Protein AF-A0A9D4C5X1-F1 (afdb_monomer_lite)

Foldseek 3Di:
DVVVLQVLCVVQLRCCLLVAQADLVVLCVSQVVPPVSSVVSVVSNVVVVVVPDDDPDFHFQFNHQVNDDPNDTDDDPVCVVVVNTGPVQQADPVVRGGDDD

Organism: Dreissena polymorpha (NCBI:txid45954)

pLDDT: mean 79.65, std 10.23, range [46.81, 93.25]

Structure (mmCIF, N/CA/C/O backbone):
data_AF-A0A9D4C5X1-F1
#
_entry.id   AF-A0A9D4C5X1-F1
#
loop_
_atom_site.group_PDB
_atom_site.id
_atom_site.type_symbol
_atom_site.label_atom_id
_atom_site.label_alt_id
_atom_site.label_comp_id
_atom_s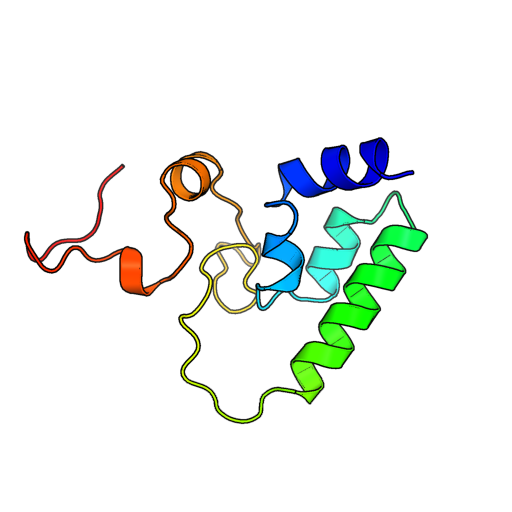ite.label_asym_id
_atom_site.label_entity_id
_atom_site.label_seq_id
_atom_site.pdbx_PDB_ins_code
_atom_site.Cartn_x
_atom_site.Cartn_y
_atom_site.Cartn_z
_atom_site.occupancy
_atom_site.B_iso_or_equiv
_atom_site.auth_seq_id
_atom_site.auth_comp_id
_atom_site.auth_asym_id
_atom_site.auth_atom_id
_atom_site.pdbx_PDB_model_num
ATOM 1 N N . MET A 1 1 ? -21.939 -4.648 7.155 1.00 46.81 1 MET A N 1
ATOM 2 C CA . MET A 1 1 ? -20.550 -4.262 7.496 1.00 46.81 1 MET A CA 1
ATOM 3 C C . MET A 1 1 ? -19.676 -4.016 6.268 1.00 46.81 1 MET A C 1
ATOM 5 O O . MET A 1 1 ? -18.877 -3.093 6.305 1.00 46.81 1 MET A O 1
ATOM 9 N N . GLU A 1 2 ? -19.869 -4.752 5.170 1.00 53.06 2 GLU A N 1
ATOM 10 C CA . GLU A 1 2 ? -19.049 -4.666 3.945 1.00 53.06 2 GLU A CA 1
ATOM 11 C C . GLU A 1 2 ? -18.978 -3.260 3.303 1.00 53.06 2 GLU A C 1
ATOM 13 O O . GLU A 1 2 ? -17.918 -2.807 2.883 1.00 53.06 2 GLU A O 1
ATOM 18 N N . ILE A 1 3 ? -20.083 -2.507 3.329 1.00 60.28 3 ILE A N 1
ATOM 19 C CA . ILE A 1 3 ? -20.202 -1.195 2.660 1.00 60.28 3 ILE A CA 1
ATOM 20 C C . ILE A 1 3 ? -19.394 -0.088 3.363 1.00 60.28 3 ILE A C 1
ATOM 22 O O . ILE A 1 3 ? -18.929 0.855 2.722 1.00 60.28 3 ILE A O 1
ATOM 26 N N . PHE A 1 4 ? -19.240 -0.172 4.687 1.00 61.72 4 PHE A N 1
ATOM 27 C CA . PHE A 1 4 ? -18.573 0.871 5.471 1.00 61.72 4 PHE A CA 1
ATOM 28 C C . PHE A 1 4 ? -17.050 0.783 5.330 1.00 61.72 4 PHE A C 1
ATOM 30 O O . PHE A 1 4 ? -16.389 1.774 5.030 1.00 61.72 4 PHE A O 1
ATOM 37 N N . TYR A 1 5 ? -16.529 -0.437 5.451 1.00 68.25 5 TYR A N 1
ATOM 38 C CA . TYR A 1 5 ? -15.117 -0.766 5.301 1.00 68.25 5 TYR A CA 1
ATOM 39 C C . TYR A 1 5 ? -14.575 -0.352 3.924 1.00 68.25 5 TYR A C 1
ATOM 41 O O . TYR A 1 5 ? -13.625 0.423 3.838 1.00 68.25 5 TYR A O 1
ATOM 49 N N . GLN A 1 6 ? -15.263 -0.741 2.845 1.00 71.12 6 GLN A N 1
ATOM 50 C CA . GLN A 1 6 ? -14.863 -0.386 1.478 1.00 71.12 6 GLN A CA 1
ATOM 51 C C . GLN A 1 6 ? -14.880 1.130 1.226 1.00 71.12 6 GLN A C 1
ATOM 53 O O . GLN A 1 6 ? -14.026 1.659 0.516 1.00 71.12 6 GLN A O 1
ATOM 58 N N . LYS A 1 7 ? -15.840 1.870 1.803 1.00 76.56 7 LYS A N 1
ATOM 59 C CA . LYS A 1 7 ? -15.912 3.332 1.629 1.00 76.56 7 LYS A CA 1
ATOM 60 C C . LYS A 1 7 ? -14.729 4.061 2.260 1.00 76.56 7 LYS A C 1
ATOM 62 O O . LYS A 1 7 ? -14.256 5.033 1.671 1.00 76.56 7 LYS A O 1
ATOM 67 N N . ILE A 1 8 ? -14.282 3.626 3.437 1.00 75.19 8 ILE A N 1
ATOM 68 C CA . ILE A 1 8 ? -13.130 4.227 4.119 1.00 75.19 8 ILE A CA 1
ATOM 69 C C . ILE A 1 8 ? -11.853 3.890 3.355 1.00 75.19 8 ILE A C 1
ATOM 71 O O . ILE A 1 8 ? -11.111 4.796 2.978 1.00 75.19 8 ILE A O 1
ATOM 75 N N . LEU A 1 9 ? -11.641 2.610 3.046 1.00 78.56 9 LEU A N 1
ATOM 76 C CA . LEU A 1 9 ? -10.394 2.158 2.435 1.00 78.56 9 LEU A CA 1
ATOM 77 C C . LEU A 1 9 ? -10.21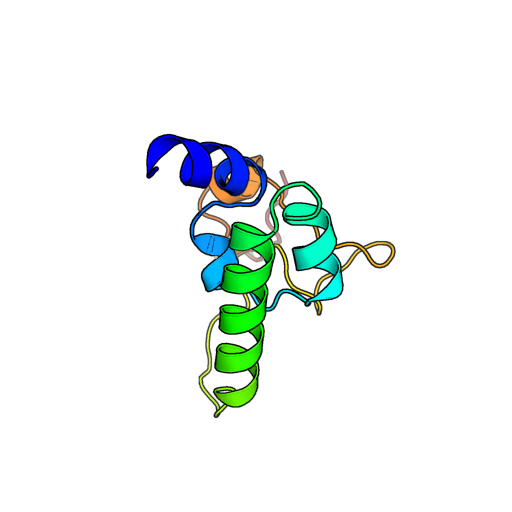9 2.624 0.996 1.00 78.56 9 LEU A C 1
ATOM 79 O O . LEU A 1 9 ? -9.089 2.871 0.588 1.00 78.56 9 LEU A O 1
ATOM 83 N N . LYS A 1 10 ? -11.299 2.855 0.239 1.00 81.00 10 LYS A N 1
ATOM 84 C CA . LYS A 1 10 ? -11.214 3.421 -1.120 1.00 81.00 10 LYS A CA 1
ATOM 85 C C . LYS A 1 10 ? -10.414 4.719 -1.203 1.00 81.00 10 LYS A C 1
ATOM 87 O O . LYS A 1 10 ? -9.778 4.962 -2.225 1.00 81.00 10 LYS A O 1
ATOM 92 N N . LYS A 1 11 ? -10.426 5.549 -0.155 1.00 78.06 11 LYS A N 1
ATOM 93 C CA . LYS A 1 11 ? -9.620 6.783 -0.106 1.00 78.06 11 LYS A CA 1
ATOM 94 C C . LYS A 1 11 ? -8.113 6.509 -0.056 1.00 78.06 11 LYS A C 1
ATOM 96 O O . LYS A 1 11 ? -7.332 7.386 -0.401 1.00 78.06 11 LYS A O 1
ATOM 101 N N . TYR A 1 12 ? -7.736 5.301 0.343 1.00 77.31 12 TYR A N 1
ATOM 102 C CA . TYR A 1 12 ? -6.373 4.872 0.627 1.00 77.31 12 TYR A CA 1
ATOM 103 C C . TYR A 1 12 ? -5.938 3.674 -0.232 1.00 77.31 12 TYR A C 1
ATOM 105 O O . TYR A 1 12 ? -4.943 3.033 0.082 1.00 77.31 12 TYR A O 1
ATOM 113 N N . GLY A 1 13 ? -6.656 3.361 -1.315 1.00 80.25 13 GLY A N 1
ATOM 114 C CA . GLY A 1 13 ? -6.295 2.267 -2.227 1.00 80.25 13 GLY A CA 1
ATOM 115 C C . GLY A 1 13 ? -6.983 0.926 -1.960 1.00 80.25 13 GLY A C 1
ATOM 116 O O . GLY A 1 13 ? -6.636 -0.064 -2.598 1.00 80.25 13 GLY A O 1
ATOM 117 N N . ASP A 1 14 ? -7.993 0.896 -1.089 1.00 84.94 14 ASP A N 1
ATOM 118 C CA . ASP A 1 14 ? -8.850 -0.265 -0.819 1.00 84.94 14 ASP A CA 1
ATOM 119 C C . ASP A 1 14 ? -8.044 -1.500 -0.375 1.00 84.94 14 ASP A C 1
ATOM 121 O O . ASP A 1 14 ? -7.325 -1.436 0.625 1.00 84.94 14 ASP A O 1
ATOM 125 N N . SER A 1 15 ? -8.104 -2.598 -1.133 1.00 83.44 15 SER A N 1
ATOM 126 C CA . SER A 1 15 ? -7.351 -3.821 -0.850 1.00 83.44 15 SER A CA 1
ATOM 127 C C . SER A 1 15 ? -5.833 -3.638 -0.933 1.00 83.44 15 SER A C 1
ATOM 129 O O . SER A 1 15 ? -5.099 -4.431 -0.353 1.00 83.44 15 SER A O 1
ATOM 131 N N . LEU A 1 16 ? -5.348 -2.590 -1.609 1.00 82.50 16 LEU A N 1
ATOM 132 C CA . LEU A 1 16 ? -3.916 -2.337 -1.768 1.00 82.50 16 LEU A CA 1
ATOM 133 C C . LEU A 1 16 ? -3.207 -2.109 -0.425 1.00 82.50 16 LEU A C 1
ATOM 135 O O . LEU A 1 16 ? -2.016 -2.392 -0.308 1.00 82.50 16 LEU A O 1
ATOM 139 N N . LEU A 1 17 ? -3.930 -1.643 0.599 1.00 82.50 17 LEU A N 1
ATOM 140 C CA . LEU A 1 17 ? -3.393 -1.502 1.956 1.00 82.50 17 LEU A CA 1
ATOM 141 C C . LEU A 1 17 ? -2.896 -2.830 2.546 1.00 82.50 17 LEU A C 1
ATOM 143 O O . LEU A 1 17 ? -2.038 -2.825 3.422 1.00 82.50 17 LEU A O 1
ATOM 147 N N . PHE A 1 18 ? -3.399 -3.953 2.030 1.00 81.44 18 PHE A N 1
ATOM 148 C CA . PHE A 1 18 ? -2.979 -5.302 2.403 1.00 81.44 18 PHE A CA 1
ATOM 149 C C . PHE A 1 18 ? -1.879 -5.854 1.493 1.00 81.44 18 PHE A C 1
ATOM 151 O O . PHE A 1 18 ? -1.514 -7.016 1.585 1.00 81.44 18 PHE A O 1
ATOM 158 N N . GLU A 1 19 ? -1.340 -5.053 0.586 1.00 81.62 19 GLU A N 1
ATOM 159 C CA . GLU A 1 19 ? -0.260 -5.472 -0.307 1.00 81.62 19 GLU A CA 1
ATOM 160 C C . GLU A 1 19 ? 0.986 -4.595 -0.117 1.00 81.62 19 GLU A C 1
ATOM 162 O O . GLU A 1 19 ? 2.106 -5.052 -0.344 1.00 81.62 19 GLU A O 1
ATOM 167 N N . CYS A 1 20 ? 0.810 -3.340 0.310 1.00 81.12 20 CYS A N 1
ATOM 168 C CA . CYS A 1 20 ? 1.888 -2.372 0.483 1.00 81.12 20 CYS A CA 1
ATOM 169 C C . CYS A 1 20 ? 2.692 -2.554 1.781 1.00 81.12 20 CYS A C 1
ATOM 171 O O . CYS A 1 20 ? 2.176 -3.002 2.802 1.00 81.12 20 CYS A O 1
ATOM 173 N N . ASN A 1 21 ? 3.946 -2.094 1.755 1.00 83.75 21 ASN A N 1
ATOM 174 C CA . ASN A 1 21 ? 4.830 -2.030 2.921 1.00 83.75 21 ASN A CA 1
ATOM 175 C C . ASN A 1 21 ? 4.515 -0.799 3.794 1.00 83.75 21 ASN A C 1
ATOM 177 O O . ASN A 1 21 ? 5.309 0.134 3.865 1.00 83.75 21 ASN A O 1
ATOM 181 N N . ILE A 1 22 ? 3.323 -0.728 4.381 1.00 81.56 22 ILE A N 1
ATOM 182 C CA . ILE A 1 22 ? 2.876 0.424 5.179 1.00 81.56 22 ILE A CA 1
ATOM 183 C C . ILE A 1 22 ? 3.378 0.344 6.629 1.00 81.56 22 ILE A C 1
ATOM 185 O O . ILE A 1 22 ? 3.525 -0.741 7.179 1.00 81.56 22 ILE A O 1
ATOM 189 N N . SER A 1 23 ? 3.644 1.487 7.274 1.00 79.38 23 SER A N 1
ATOM 190 C CA . SER A 1 23 ? 4.024 1.515 8.695 1.00 79.38 23 SER A CA 1
ATOM 191 C C . SER A 1 23 ? 2.809 1.612 9.622 1.00 79.38 23 SER A C 1
ATOM 193 O O . SER A 1 23 ? 1.806 2.250 9.291 1.00 79.38 23 SER A O 1
ATOM 195 N N . ASN A 1 24 ? 2.938 1.072 10.839 1.00 77.06 24 ASN A N 1
ATOM 196 C CA . ASN A 1 24 ? 1.894 1.157 11.870 1.00 77.06 24 ASN A CA 1
ATOM 197 C C . ASN A 1 24 ? 1.521 2.614 12.201 1.00 77.06 24 ASN A C 1
ATOM 199 O O . ASN A 1 24 ? 0.356 2.909 12.444 1.00 77.06 24 ASN A O 1
ATOM 203 N N . THR A 1 25 ? 2.470 3.555 12.133 1.00 76.38 25 THR A N 1
ATOM 204 C CA . THR A 1 25 ? 2.195 4.989 12.332 1.00 76.38 25 THR A CA 1
ATOM 205 C C . THR A 1 25 ? 1.181 5.524 11.321 1.00 76.38 25 THR A C 1
ATOM 207 O O . THR A 1 25 ? 0.236 6.206 11.702 1.00 76.38 25 THR A O 1
ATOM 210 N N . ILE A 1 26 ? 1.341 5.180 10.042 1.00 74.06 26 ILE A N 1
ATOM 211 C CA . ILE A 1 26 ? 0.446 5.634 8.970 1.00 74.06 26 ILE A CA 1
ATOM 212 C C . ILE A 1 26 ? -0.899 4.907 9.053 1.00 74.06 26 ILE A C 1
ATOM 214 O O . ILE A 1 26 ? -1.947 5.517 8.851 1.00 74.06 26 ILE A O 1
ATOM 218 N N . LEU A 1 27 ? -0.895 3.618 9.403 1.00 78.00 27 LEU A N 1
ATOM 219 C CA . LEU A 1 27 ? -2.127 2.861 9.637 1.00 78.00 27 LEU A CA 1
ATOM 220 C C . LEU A 1 27 ? -2.984 3.488 10.741 1.00 78.00 27 LEU A C 1
ATOM 222 O O . LEU A 1 27 ? -4.195 3.630 10.569 1.00 78.00 27 LEU A O 1
ATOM 226 N N . HIS A 1 28 ? -2.356 3.932 11.832 1.00 75.81 28 HIS A N 1
ATOM 227 C CA . HIS A 1 28 ? -3.048 4.656 12.892 1.00 75.81 28 HIS A CA 1
ATOM 228 C C . HIS A 1 28 ? -3.625 5.994 12.416 1.00 75.81 28 HIS A C 1
ATOM 230 O O . HIS A 1 28 ? -4.709 6.357 12.860 1.00 75.81 28 HIS A O 1
ATOM 236 N N . GLU A 1 29 ? -2.978 6.709 11.490 1.00 76.25 29 GLU A N 1
ATOM 237 C CA . GLU A 1 29 ? -3.563 7.921 10.894 1.00 76.25 29 GLU A CA 1
ATOM 238 C C . GLU A 1 29 ? -4.801 7.603 10.037 1.00 76.25 29 GLU A C 1
ATOM 240 O O . GLU A 1 29 ? -5.803 8.315 10.113 1.00 76.25 29 GLU A O 1
ATOM 245 N N . ILE A 1 30 ? -4.762 6.518 9.254 1.00 75.62 30 ILE A N 1
ATOM 246 C CA . ILE A 1 30 ? -5.869 6.081 8.382 1.00 75.62 30 ILE A CA 1
ATOM 247 C C . ILE A 1 30 ? -7.080 5.612 9.197 1.00 75.62 30 ILE A C 1
ATOM 249 O O . ILE A 1 30 ? -8.226 5.885 8.833 1.00 75.62 30 ILE A O 1
ATOM 253 N N . ALA A 1 31 ? -6.829 4.890 10.289 1.00 77.19 31 ALA A N 1
ATOM 254 C CA . ALA A 1 31 ? -7.852 4.233 11.092 1.00 77.19 31 ALA A CA 1
ATOM 255 C C . ALA A 1 31 ? -8.100 4.903 12.454 1.00 77.19 31 ALA A C 1
ATOM 257 O O . ALA A 1 31 ? -8.759 4.306 13.300 1.00 77.19 31 ALA A O 1
ATOM 258 N N . ASN A 1 32 ? -7.629 6.138 12.663 1.00 74.75 32 ASN A N 1
ATOM 259 C CA . ASN A 1 32 ? -7.740 6.865 13.938 1.00 74.75 32 ASN A CA 1
ATOM 260 C C . ASN A 1 32 ? -9.177 6.867 14.500 1.00 74.75 32 ASN A C 1
ATOM 262 O O . ASN A 1 32 ? -9.406 6.657 15.687 1.00 74.75 32 ASN A O 1
ATOM 266 N N . GLU A 1 33 ? -10.171 7.029 13.627 1.00 77.31 33 GLU A N 1
ATOM 267 C CA . GLU A 1 33 ? -11.585 7.081 14.017 1.00 77.31 33 GLU A CA 1
ATOM 268 C C . GLU A 1 33 ? -12.251 5.693 14.128 1.00 77.31 33 GLU A C 1
ATOM 270 O O . GLU A 1 33 ? -13.428 5.597 14.480 1.00 77.31 33 GLU A O 1
ATOM 275 N N . ASN A 1 34 ? -11.540 4.599 13.821 1.00 81.75 34 ASN A N 1
ATOM 276 C CA . ASN A 1 34 ? -12.082 3.241 13.832 1.00 81.75 34 ASN A CA 1
ATOM 277 C C . ASN A 1 34 ? -11.099 2.213 14.416 1.00 81.75 34 ASN A C 1
ATOM 279 O O . ASN A 1 34 ? -10.253 1.658 13.716 1.00 81.75 34 ASN A O 1
ATOM 283 N N . ILE A 1 35 ? -11.305 1.894 15.696 1.00 82.75 35 ILE A N 1
ATOM 284 C CA . ILE A 1 35 ? -10.476 0.957 16.469 1.00 82.75 35 ILE A CA 1
ATOM 285 C C . ILE A 1 35 ? -10.404 -0.424 15.805 1.00 82.75 35 ILE A C 1
ATOM 287 O O . ILE A 1 35 ? -9.315 -0.947 15.614 1.00 82.75 35 ILE A O 1
ATOM 291 N N . PHE A 1 36 ? -11.539 -0.983 15.367 1.00 83.25 36 PHE A N 1
ATOM 292 C CA . PHE A 1 36 ? -11.558 -2.297 14.713 1.00 83.25 36 PHE A CA 1
ATOM 293 C C . PHE A 1 36 ? -10.696 -2.321 13.446 1.00 83.25 36 PHE A C 1
ATOM 295 O O . PHE A 1 36 ? -9.942 -3.262 13.216 1.00 83.25 36 PHE A O 1
ATOM 302 N N . LEU A 1 37 ? -10.794 -1.279 12.618 1.00 80.75 37 LEU A N 1
ATOM 303 C CA . LEU A 1 37 ? -9.991 -1.175 11.408 1.00 80.75 37 LEU A CA 1
ATOM 304 C C . LEU A 1 37 ? -8.503 -1.015 11.736 1.00 80.75 37 LEU A C 1
ATOM 306 O O . LEU A 1 37 ? -7.671 -1.622 11.065 1.00 80.75 37 LEU A O 1
ATOM 310 N N . SER A 1 38 ? -8.183 -0.233 12.769 1.00 83.25 38 SER A N 1
ATOM 311 C CA . SER A 1 38 ? -6.814 -0.083 13.255 1.00 83.25 38 SER A CA 1
ATOM 312 C C . SER A 1 38 ? -6.243 -1.433 13.688 1.00 83.25 38 SER A C 1
ATOM 314 O O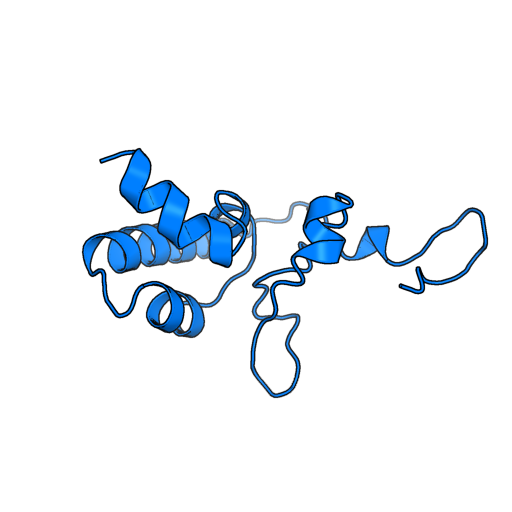 . SER A 1 38 ? -5.142 -1.774 13.274 1.00 83.25 38 SER A O 1
ATOM 316 N N . ASP A 1 39 ? -6.999 -2.224 14.451 1.00 85.69 39 ASP A N 1
ATOM 317 C CA . ASP A 1 39 ? -6.557 -3.535 14.937 1.00 85.69 39 ASP A CA 1
ATOM 318 C C . ASP A 1 39 ? -6.313 -4.519 13.785 1.00 85.69 39 ASP A C 1
ATOM 320 O O . ASP A 1 39 ? -5.294 -5.209 13.757 1.00 85.69 39 ASP A O 1
ATOM 324 N N . VAL A 1 40 ? -7.219 -4.557 12.800 1.00 86.25 40 VAL A N 1
ATOM 325 C CA . VAL A 1 40 ? -7.081 -5.421 11.614 1.00 86.25 40 VAL A CA 1
ATOM 326 C C . VAL A 1 40 ? -5.840 -5.052 10.801 1.00 86.25 40 VAL A C 1
ATOM 328 O O . VAL A 1 40 ? -5.089 -5.936 10.388 1.00 86.25 40 VAL A O 1
ATOM 331 N N . LEU A 1 41 ? -5.620 -3.758 10.562 1.00 82.12 41 LEU A N 1
ATOM 332 C CA . LEU A 1 41 ? -4.484 -3.283 9.774 1.00 82.12 41 LEU A CA 1
ATOM 333 C C . LEU A 1 41 ? -3.152 -3.501 10.504 1.00 82.12 41 LEU A C 1
ATOM 335 O O . LEU A 1 41 ? -2.191 -3.948 9.878 1.00 82.12 41 LEU A O 1
ATOM 339 N N . SER A 1 42 ? -3.101 -3.246 11.813 1.00 84.00 42 SER A N 1
ATOM 340 C CA . SER A 1 42 ? -1.913 -3.515 12.631 1.00 84.00 42 SER A CA 1
ATOM 341 C C . SER A 1 42 ? -1.570 -5.004 12.644 1.00 84.00 42 SER A C 1
ATOM 343 O O . SER A 1 42 ? -0.428 -5.369 12.381 1.00 84.00 42 SER A O 1
ATOM 345 N N . ALA A 1 43 ? -2.562 -5.878 12.849 1.00 86.06 43 ALA A N 1
ATOM 346 C CA . ALA A 1 43 ? -2.345 -7.323 12.819 1.00 86.06 43 ALA A CA 1
ATOM 347 C C . ALA A 1 43 ? -1.824 -7.805 11.455 1.00 86.06 43 ALA A C 1
ATOM 349 O O . ALA A 1 43 ? -0.933 -8.652 11.394 1.00 86.06 43 ALA A O 1
ATOM 350 N N . TRP A 1 44 ? -2.350 -7.258 10.354 1.00 84.25 44 TRP A N 1
ATOM 351 C CA . TRP A 1 44 ? -1.845 -7.553 9.013 1.00 84.25 44 TRP A CA 1
ATOM 352 C C . TRP A 1 44 ? -0.379 -7.131 8.844 1.00 84.25 44 TRP A C 1
ATOM 354 O O . TRP A 1 44 ? 0.451 -7.940 8.422 1.00 84.25 44 TRP A O 1
ATOM 364 N N . SER A 1 45 ? -0.061 -5.885 9.204 1.00 80.75 45 SER A N 1
ATOM 365 C CA . SER A 1 45 ? 1.293 -5.323 9.142 1.00 80.75 45 SER A CA 1
ATOM 366 C C . SER A 1 45 ? 2.293 -6.200 9.899 1.00 80.75 45 SER A C 1
ATOM 368 O O . SER A 1 45 ? 3.281 -6.658 9.322 1.00 80.75 45 SER A O 1
ATOM 370 N N . ASP A 1 46 ? 1.973 -6.558 11.144 1.00 83.12 46 ASP A N 1
ATOM 371 C CA . ASP A 1 46 ? 2.828 -7.392 11.986 1.00 83.12 46 ASP A CA 1
ATOM 372 C C . ASP A 1 46 ? 3.049 -8.789 11.379 1.00 83.12 46 ASP A C 1
ATOM 374 O O . ASP A 1 46 ? 4.174 -9.295 11.358 1.00 83.12 46 ASP A O 1
ATOM 378 N N . VAL A 1 47 ? 2.004 -9.425 10.836 1.00 82.44 47 VAL A N 1
ATOM 379 C CA . VAL A 1 47 ? 2.128 -10.730 10.163 1.00 82.44 47 VAL A CA 1
ATOM 380 C C . VAL A 1 47 ? 3.021 -10.623 8.928 1.00 82.44 47 VAL A C 1
ATOM 382 O O . VAL A 1 47 ? 3.904 -11.458 8.740 1.00 82.44 47 VAL A O 1
ATOM 385 N N . THR A 1 48 ? 2.831 -9.601 8.092 1.00 75.94 48 THR A N 1
ATOM 386 C CA . THR A 1 48 ? 3.608 -9.448 6.852 1.00 75.94 48 THR A CA 1
ATOM 387 C C . THR A 1 48 ? 5.073 -9.106 7.082 1.00 75.94 48 THR A C 1
ATOM 389 O O . THR A 1 48 ? 5.919 -9.676 6.395 1.00 75.94 48 THR A O 1
ATOM 392 N N . HIS A 1 49 ? 5.397 -8.279 8.080 1.00 70.88 49 HIS A N 1
ATOM 393 C CA . HIS A 1 49 ? 6.788 -7.992 8.437 1.00 70.88 49 HIS A CA 1
ATOM 394 C C . HIS A 1 49 ? 7.552 -9.238 8.884 1.00 70.88 49 HIS A C 1
ATOM 396 O O . HIS A 1 49 ? 8.713 -9.426 8.526 1.00 70.88 49 HIS A O 1
ATOM 402 N N . ASN A 1 50 ? 6.888 -10.139 9.608 1.00 65.75 50 ASN A N 1
ATOM 403 C CA . ASN A 1 50 ? 7.487 -11.402 10.037 1.00 65.75 50 ASN A CA 1
ATOM 404 C C . ASN A 1 50 ? 7.624 -12.431 8.896 1.00 65.75 50 ASN A C 1
ATOM 406 O O . ASN A 1 50 ? 8.343 -13.419 9.040 1.00 65.75 50 ASN A O 1
ATOM 410 N N . LEU A 1 51 ? 6.951 -12.206 7.762 1.00 66.62 51 LEU A N 1
ATOM 411 C CA . LEU A 1 51 ? 6.966 -13.061 6.572 1.00 66.62 51 LEU A CA 1
ATOM 412 C C . LEU A 1 51 ? 7.927 -12.566 5.479 1.00 66.62 51 LEU A C 1
ATOM 414 O O . LEU A 1 51 ? 7.907 -13.123 4.379 1.00 66.62 51 LEU A O 1
ATOM 418 N N . GLU A 1 52 ? 8.769 -11.557 5.744 1.00 59.78 52 GLU A N 1
ATOM 419 C CA . GLU A 1 52 ? 9.796 -11.044 4.819 1.00 59.78 52 GLU A CA 1
ATOM 420 C C . GLU A 1 52 ? 10.941 -12.058 4.585 1.00 59.78 52 GLU A C 1
ATOM 422 O O . GLU A 1 52 ? 12.127 -11.795 4.761 1.00 59.78 52 GLU A O 1
ATOM 427 N N . THR A 1 53 ? 10.596 -13.259 4.128 1.00 50.06 53 THR A N 1
ATOM 428 C CA . THR A 1 53 ? 11.506 -14.200 3.491 1.00 50.06 53 THR A CA 1
ATOM 429 C C . THR A 1 53 ? 11.464 -13.965 1.982 1.00 50.06 53 THR A C 1
ATOM 431 O O . THR A 1 53 ? 10.550 -14.407 1.287 1.00 50.06 53 THR A O 1
ATOM 434 N N . GLN A 1 54 ? 12.455 -13.217 1.492 1.00 51.44 54 GLN A N 1
ATOM 435 C CA . GLN A 1 54 ? 13.045 -13.298 0.147 1.00 51.44 54 GLN A CA 1
ATOM 436 C C . GLN A 1 54 ? 12.118 -13.724 -1.005 1.00 51.44 54 GLN A C 1
ATOM 438 O O . GLN A 1 54 ? 12.327 -14.760 -1.636 1.00 51.44 54 GLN A O 1
ATOM 443 N N . THR A 1 55 ? 11.142 -12.900 -1.374 1.00 49.25 55 THR A N 1
ATOM 444 C CA . THR A 1 55 ? 10.606 -12.991 -2.736 1.00 49.25 55 THR A CA 1
ATOM 445 C C . THR A 1 55 ? 10.710 -11.643 -3.412 1.00 49.25 55 THR A C 1
ATOM 447 O O . THR A 1 55 ? 10.375 -10.618 -2.831 1.00 49.25 55 THR A O 1
ATOM 450 N N . SER A 1 56 ? 11.212 -11.682 -4.644 1.00 54.25 56 SER A N 1
ATOM 451 C CA . SER A 1 56 ? 11.346 -10.622 -5.644 1.00 54.25 56 SER A CA 1
ATOM 452 C C . SER A 1 56 ? 9.994 -10.003 -6.026 1.00 54.25 56 SER A C 1
ATOM 454 O O . SER A 1 56 ? 9.603 -9.957 -7.193 1.00 54.25 56 SER A O 1
ATOM 456 N N . ARG A 1 57 ? 9.223 -9.574 -5.028 1.00 63.41 57 ARG A N 1
ATOM 457 C CA . ARG A 1 57 ? 7.924 -8.950 -5.213 1.00 63.41 57 ARG A CA 1
ATOM 458 C C . ARG A 1 57 ? 8.178 -7.524 -5.652 1.00 63.41 57 ARG A C 1
ATOM 460 O O . ARG A 1 57 ? 8.906 -6.779 -5.004 1.00 63.41 57 ARG A O 1
ATOM 467 N N . LYS A 1 58 ? 7.593 -7.177 -6.793 1.00 79.12 58 LYS A N 1
ATOM 468 C CA . LYS A 1 58 ? 7.551 -5.813 -7.304 1.00 79.12 58 LYS A CA 1
ATOM 469 C C . LYS A 1 58 ? 7.183 -4.863 -6.164 1.00 79.12 58 LYS A C 1
ATOM 471 O O . LYS A 1 58 ? 6.167 -5.067 -5.501 1.00 79.12 58 LYS A O 1
ATOM 476 N N . THR A 1 59 ? 8.010 -3.851 -5.932 1.00 86.06 59 THR A N 1
ATOM 477 C CA . THR A 1 59 ? 7.788 -2.891 -4.851 1.00 86.06 59 THR A CA 1
ATOM 478 C C . THR A 1 59 ? 6.553 -2.067 -5.161 1.00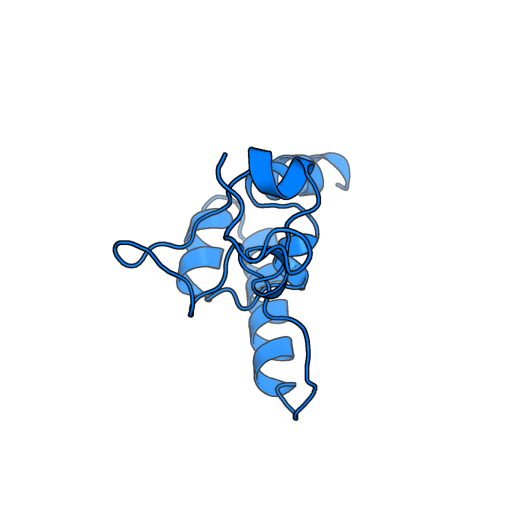 86.06 59 THR A C 1
ATOM 480 O O . THR A 1 59 ? 6.525 -1.357 -6.168 1.00 86.06 59 THR A O 1
ATOM 483 N N . ILE A 1 60 ? 5.531 -2.159 -4.312 1.00 88.25 60 ILE A N 1
ATOM 484 C CA . ILE A 1 60 ? 4.354 -1.297 -4.418 1.00 88.25 60 ILE A CA 1
ATOM 485 C C . ILE A 1 60 ? 4.761 0.133 -4.083 1.00 88.25 60 ILE A C 1
ATOM 487 O O . ILE A 1 60 ? 5.460 0.378 -3.101 1.00 88.25 60 ILE A O 1
ATOM 491 N N . LEU A 1 61 ? 4.334 1.063 -4.930 1.00 88.88 61 LEU A N 1
ATOM 492 C CA . LEU A 1 61 ? 4.670 2.479 -4.846 1.00 88.88 61 LEU A CA 1
ATOM 493 C C . LEU A 1 61 ? 3.879 3.191 -3.743 1.00 88.88 61 LEU A C 1
ATOM 495 O O . LEU A 1 61 ? 4.390 4.075 -3.062 1.00 88.88 61 LEU A O 1
ATOM 499 N N . TRP A 1 62 ? 2.616 2.808 -3.586 1.00 89.06 62 TRP A N 1
ATOM 500 C CA . TRP A 1 62 ? 1.660 3.503 -2.734 1.00 89.06 62 TRP A CA 1
ATOM 501 C C . TRP A 1 62 ? 1.714 3.023 -1.294 1.00 89.06 62 TRP A C 1
ATOM 503 O O . TRP A 1 62 ? 1.929 1.837 -1.051 1.00 89.06 62 TRP A O 1
ATOM 513 N N . ASN A 1 63 ? 1.460 3.938 -0.351 1.00 85.88 63 ASN A N 1
ATOM 514 C CA . ASN A 1 63 ? 1.393 3.626 1.081 1.00 85.88 63 ASN A CA 1
ATOM 515 C C . ASN A 1 63 ? 2.618 2.841 1.589 1.00 85.88 63 ASN A C 1
ATOM 517 O O . ASN A 1 63 ? 2.508 2.019 2.489 1.00 85.88 63 ASN A O 1
ATOM 521 N N . ASN A 1 64 ? 3.787 3.067 0.990 1.00 86.25 64 ASN A N 1
ATOM 522 C CA . ASN A 1 64 ? 5.005 2.331 1.289 1.00 86.25 64 ASN A CA 1
ATOM 523 C C . ASN A 1 64 ? 5.917 3.170 2.191 1.00 86.25 64 ASN A C 1
ATOM 525 O O . ASN A 1 64 ? 6.338 4.256 1.805 1.00 86.25 64 ASN A O 1
ATOM 529 N N . LYS A 1 65 ? 6.243 2.664 3.379 1.00 84.88 65 LYS A N 1
ATOM 530 C CA . LYS A 1 65 ? 7.066 3.337 4.390 1.00 84.88 65 LYS A CA 1
ATOM 531 C C . LYS A 1 65 ? 8.478 3.679 3.902 1.00 84.88 65 LYS A C 1
ATOM 533 O O . LYS A 1 65 ? 9.071 4.620 4.419 1.00 84.88 65 LYS A O 1
ATOM 538 N N . ASP A 1 66 ? 8.985 2.959 2.901 1.00 85.25 66 ASP A N 1
ATOM 539 C CA . ASP A 1 66 ? 10.296 3.208 2.294 1.00 85.25 66 ASP A CA 1
ATOM 540 C C . ASP A 1 66 ? 10.220 4.231 1.145 1.00 85.25 66 ASP A C 1
ATOM 542 O O . ASP A 1 66 ? 11.244 4.739 0.690 1.00 85.25 66 ASP A O 1
ATOM 546 N N . ILE A 1 67 ? 9.010 4.561 0.674 1.00 86.31 67 ILE A N 1
ATOM 547 C CA . ILE A 1 67 ? 8.754 5.529 -0.398 1.00 86.31 67 ILE A CA 1
ATOM 548 C C . ILE A 1 67 ? 7.918 6.674 0.171 1.00 86.31 67 ILE A C 1
ATOM 550 O O . ILE A 1 67 ? 6.687 6.702 0.097 1.00 86.31 67 ILE A O 1
ATOM 554 N N . THR A 1 68 ? 8.616 7.645 0.752 1.00 85.25 68 THR A N 1
ATOM 555 C CA . THR A 1 68 ? 8.002 8.817 1.378 1.00 85.25 68 THR A CA 1
ATOM 556 C C . THR A 1 68 ? 8.511 10.114 0.762 1.00 85.25 68 THR A C 1
ATOM 558 O O . THR A 1 68 ? 9.601 10.190 0.200 1.00 85.25 68 THR A O 1
ATOM 561 N N . SER A 1 69 ? 7.703 11.161 0.877 1.00 80.38 69 SER A N 1
ATOM 562 C CA . SER A 1 69 ? 8.103 12.544 0.611 1.00 80.38 69 SER A CA 1
ATOM 563 C C . SER A 1 69 ? 7.689 13.390 1.810 1.00 80.38 69 SER A C 1
ATOM 565 O O . SER A 1 69 ? 6.571 13.275 2.315 1.00 80.38 69 SER A O 1
ATOM 567 N N . ASN A 1 70 ? 8.621 14.180 2.344 1.00 81.56 70 ASN A N 1
ATOM 568 C CA . ASN A 1 70 ? 8.441 14.909 3.605 1.00 81.56 70 ASN A CA 1
ATOM 569 C C . ASN A 1 70 ? 7.948 14.011 4.764 1.00 81.56 70 ASN A C 1
ATOM 571 O O . ASN A 1 70 ? 7.064 14.407 5.524 1.00 81.56 70 ASN A O 1
ATOM 575 N N . ASN A 1 71 ? 8.497 12.793 4.879 1.00 74.81 71 ASN A N 1
ATOM 576 C CA . ASN A 1 71 ? 8.150 11.782 5.892 1.00 74.81 71 ASN A CA 1
ATOM 577 C C . ASN A 1 71 ? 6.680 11.323 5.891 1.00 74.81 71 ASN A C 1
ATOM 579 O O . ASN A 1 71 ? 6.207 10.771 6.881 1.00 74.81 71 ASN A O 1
ATOM 583 N N . LYS A 1 72 ? 5.951 11.532 4.790 1.00 76.31 72 LYS A N 1
ATOM 584 C CA . LYS A 1 72 ? 4.591 11.017 4.602 1.00 76.31 72 LYS A CA 1
ATOM 585 C C . LYS A 1 72 ? 4.547 10.057 3.426 1.00 76.31 72 LYS A C 1
ATOM 587 O O . LYS A 1 72 ? 5.287 10.221 2.455 1.00 76.31 72 LYS A O 1
ATOM 592 N N . THR A 1 73 ? 3.677 9.059 3.504 1.00 81.06 73 THR A N 1
ATOM 593 C CA . THR A 1 73 ? 3.324 8.239 2.342 1.00 81.06 73 THR A CA 1
ATOM 594 C C . THR A 1 73 ? 2.257 8.916 1.505 1.00 81.06 73 THR A C 1
ATOM 596 O O . THR A 1 73 ? 1.470 9.719 2.006 1.00 81.06 73 THR A O 1
ATOM 599 N N . PHE A 1 74 ? 2.194 8.537 0.232 1.00 79.00 74 PHE A N 1
ATOM 600 C CA . PHE A 1 74 ? 1.224 9.079 -0.707 1.00 79.00 74 PHE A CA 1
ATOM 601 C C . PHE A 1 74 ? 0.439 7.967 -1.388 1.00 79.00 74 PHE A C 1
ATOM 603 O O . PHE A 1 74 ? 0.958 6.886 -1.682 1.00 79.00 74 PHE A O 1
ATOM 610 N N . PHE A 1 75 ? -0.817 8.285 -1.681 1.00 85.00 75 PHE A N 1
ATOM 611 C CA . PHE A 1 75 ? -1.674 7.518 -2.565 1.00 85.00 75 PHE A CA 1
ATOM 612 C C . PHE A 1 75 ? -2.124 8.436 -3.703 1.00 85.00 75 PHE A C 1
ATOM 614 O O . PHE A 1 75 ? -3.011 9.275 -3.533 1.00 85.00 75 PHE A O 1
ATOM 621 N N . TYR A 1 76 ? -1.483 8.305 -4.866 1.00 85.75 76 TYR A N 1
ATOM 622 C CA . TYR A 1 76 ? -1.864 9.059 -6.058 1.00 85.75 76 TYR A CA 1
ATOM 623 C C . TYR A 1 76 ? -2.970 8.310 -6.794 1.00 85.75 76 TYR A C 1
ATOM 625 O O . TYR A 1 76 ? -2.722 7.416 -7.607 1.00 85.75 76 TYR A O 1
ATOM 633 N N . LYS A 1 77 ? -4.211 8.690 -6.489 1.00 85.38 77 LYS A N 1
ATOM 634 C CA . LYS A 1 77 ? -5.414 8.053 -7.027 1.00 85.38 77 LYS A CA 1
ATOM 635 C C . LYS A 1 77 ? -5.409 7.976 -8.560 1.00 85.38 77 LYS A C 1
ATOM 637 O O . LYS A 1 77 ? -5.677 6.908 -9.098 1.00 85.38 77 LYS A O 1
ATOM 642 N N . ASP A 1 78 ? -5.035 9.054 -9.246 1.00 87.50 78 ASP A N 1
ATOM 643 C CA . ASP A 1 78 ? -5.046 9.114 -10.716 1.00 87.50 78 ASP A CA 1
ATOM 644 C C . ASP A 1 78 ? -4.103 8.083 -11.355 1.00 87.50 78 ASP A C 1
ATOM 646 O O . ASP A 1 78 ? -4.410 7.496 -12.392 1.00 87.50 78 ASP A O 1
ATOM 650 N N . TRP A 1 79 ? -2.952 7.826 -10.728 1.00 88.06 79 TRP A N 1
ATOM 651 C CA . TRP A 1 79 ? -1.996 6.826 -11.205 1.00 88.06 79 TRP A CA 1
ATOM 652 C C . TRP A 1 79 ? -2.487 5.412 -10.894 1.00 88.06 79 TRP A C 1
ATOM 654 O O . TRP A 1 79 ? -2.385 4.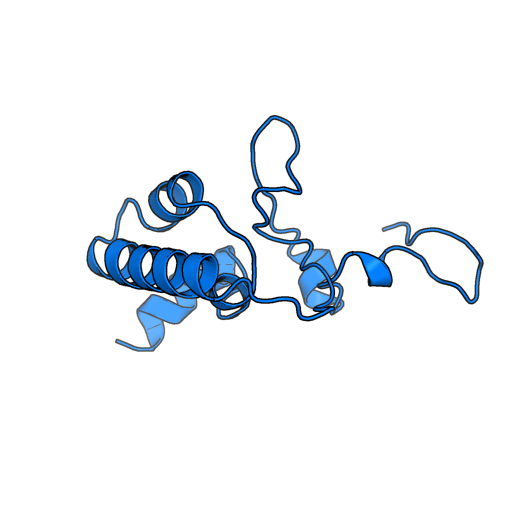515 -11.734 1.00 88.06 79 TRP A O 1
ATOM 664 N N . PHE A 1 80 ? -3.084 5.220 -9.716 1.00 88.06 80 PHE A N 1
ATOM 665 C CA . PHE A 1 80 ? -3.696 3.952 -9.339 1.00 88.06 80 PHE A CA 1
ATOM 666 C C . PHE A 1 80 ? -4.846 3.559 -10.282 1.00 88.06 80 PHE A C 1
ATOM 668 O O . PHE A 1 80 ? -4.913 2.410 -10.718 1.00 88.06 80 PHE A O 1
ATOM 675 N N . GLU A 1 81 ? -5.704 4.509 -10.666 1.00 88.50 81 GLU A N 1
ATOM 676 C CA . GLU A 1 81 ? -6.784 4.297 -11.644 1.00 88.50 81 GLU A CA 1
ATOM 677 C C . GLU A 1 81 ? -6.247 3.951 -13.044 1.00 88.50 81 GLU A C 1
ATOM 679 O O . GLU A 1 81 ? -6.891 3.218 -13.794 1.00 88.50 81 GLU A O 1
ATOM 684 N N . ARG A 1 82 ? -5.020 4.375 -13.369 1.00 89.25 82 ARG A N 1
ATOM 685 C CA . ARG A 1 82 ? -4.277 3.967 -14.577 1.00 89.25 82 ARG A CA 1
ATOM 686 C C . ARG A 1 82 ? -3.521 2.642 -14.418 1.00 89.25 82 ARG A C 1
ATOM 688 O O . ARG A 1 82 ? -2.724 2.286 -15.281 1.00 89.25 82 ARG A O 1
ATOM 695 N N . SER A 1 83 ? -3.779 1.887 -13.349 1.00 88.69 83 SER A N 1
ATOM 696 C CA . SER A 1 83 ? -3.130 0.601 -13.040 1.00 88.69 83 SER A CA 1
ATOM 697 C C . SER A 1 83 ? -1.612 0.678 -12.813 1.00 88.69 83 SER A C 1
ATOM 699 O O . SER A 1 83 ? -0.908 -0.328 -12.944 1.00 88.69 83 SER A O 1
ATOM 701 N N . ILE A 1 84 ? -1.108 1.850 -12.419 1.00 90.31 84 ILE A N 1
ATOM 702 C CA . ILE A 1 84 ? 0.274 2.038 -11.971 1.00 90.31 84 ILE A CA 1
ATOM 703 C C . ILE A 1 84 ? 0.292 1.784 -10.467 1.00 90.31 84 ILE A C 1
ATOM 705 O O . ILE A 1 84 ? -0.314 2.519 -9.687 1.00 90.31 84 ILE A O 1
ATOM 709 N N . LYS A 1 85 ? 0.932 0.692 -10.061 1.00 90.25 85 LYS A N 1
ATOM 710 C CA . LYS A 1 85 ? 0.975 0.209 -8.674 1.00 90.25 85 LYS A CA 1
ATOM 711 C C . LYS A 1 85 ? 2.393 -0.034 -8.179 1.00 90.25 85 LYS A C 1
ATOM 713 O O . LYS A 1 85 ? 2.628 0.062 -6.979 1.00 90.25 85 LYS A O 1
ATOM 718 N N . TYR A 1 86 ? 3.316 -0.344 -9.081 1.00 90.44 86 TYR A N 1
ATOM 719 C CA . TYR A 1 86 ? 4.661 -0.793 -8.756 1.00 90.44 86 TYR A CA 1
ATOM 720 C C . TYR A 1 86 ? 5.725 0.180 -9.266 1.00 90.44 86 TYR A C 1
ATOM 722 O O . TYR A 1 86 ? 5.535 0.851 -10.279 1.00 90.44 86 TYR A O 1
ATOM 730 N N . VAL A 1 87 ? 6.868 0.221 -8.581 1.00 88.88 87 VAL A N 1
ATOM 731 C CA . VAL A 1 87 ? 8.007 1.085 -8.938 1.00 88.88 87 VAL A CA 1
ATOM 732 C C . VAL A 1 87 ? 8.534 0.790 -10.349 1.00 88.88 87 VAL A C 1
ATOM 734 O O . VAL A 1 87 ? 8.871 1.717 -11.080 1.00 88.88 87 VAL A O 1
ATOM 737 N N . ASP A 1 88 ? 8.560 -0.479 -10.769 1.00 89.44 88 ASP A N 1
ATOM 738 C CA . ASP A 1 88 ? 9.042 -0.883 -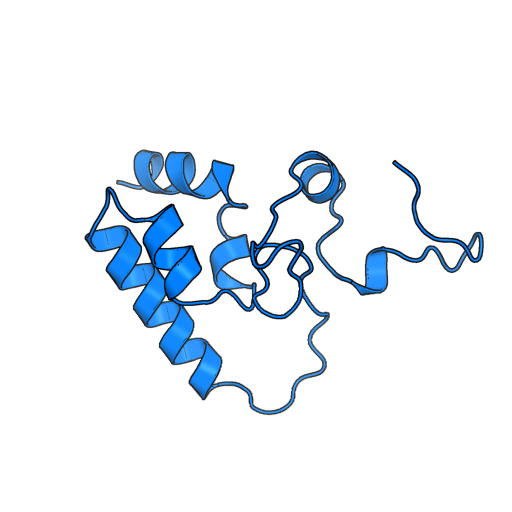12.100 1.00 89.44 88 ASP A CA 1
ATOM 739 C C . ASP A 1 88 ? 8.171 -0.349 -13.248 1.00 89.44 88 ASP A C 1
ATOM 741 O O . ASP A 1 88 ? 8.638 -0.247 -14.378 1.00 89.44 88 ASP A O 1
ATOM 745 N N . GLN A 1 89 ? 6.924 0.034 -12.967 1.00 90.75 89 GLN A N 1
ATOM 746 C CA . GLN A 1 89 ? 6.012 0.603 -13.957 1.00 90.75 89 GLN A CA 1
ATOM 747 C C . GLN A 1 89 ? 6.248 2.094 -14.210 1.00 90.75 89 GLN A C 1
ATOM 749 O O . GLN A 1 89 ? 5.651 2.636 -15.133 1.00 90.75 89 GLN A O 1
ATOM 754 N N . LEU A 1 90 ? 7.085 2.770 -13.417 1.00 90.00 90 LEU A N 1
ATOM 755 C CA . LEU A 1 90 ? 7.355 4.200 -13.599 1.00 90.00 90 LEU A CA 1
ATOM 756 C C . LEU A 1 90 ? 8.206 4.502 -14.829 1.00 90.00 90 LEU A C 1
ATOM 758 O O . LEU A 1 90 ? 8.176 5.624 -15.331 1.00 90.00 90 LEU A O 1
ATOM 762 N N . TYR A 1 91 ? 8.954 3.511 -15.308 1.00 90.44 91 TYR A N 1
ATOM 763 C CA . TYR A 1 91 ? 9.830 3.635 -16.460 1.00 90.44 91 TYR A CA 1
ATOM 764 C C . TYR A 1 91 ? 9.263 2.855 -17.645 1.00 90.44 91 TYR A C 1
ATOM 766 O O . TYR A 1 91 ? 9.048 1.644 -17.567 1.00 90.44 91 TYR A O 1
ATOM 774 N N . ASP A 1 92 ? 9.044 3.536 -18.767 1.00 88.69 92 ASP A N 1
ATOM 775 C CA . ASP A 1 92 ? 8.603 2.899 -19.999 1.00 88.69 92 ASP A CA 1
ATOM 776 C C . ASP A 1 92 ? 9.811 2.552 -20.875 1.00 88.69 92 ASP A C 1
ATOM 778 O O . ASP A 1 92 ? 10.382 3.382 -21.586 1.00 88.69 92 ASP A O 1
ATOM 782 N N . TYR A 1 93 ? 10.169 1.268 -20.867 1.00 89.00 93 TYR A N 1
ATOM 783 C CA . TYR A 1 93 ? 11.275 0.723 -21.656 1.00 89.00 93 TYR A CA 1
ATOM 784 C C . TYR A 1 93 ? 11.121 0.905 -23.173 1.00 89.00 93 TYR A C 1
ATOM 786 O O . TYR A 1 93 ? 12.119 0.831 -23.891 1.00 89.00 93 TYR A O 1
ATOM 794 N N . ARG A 1 94 ? 9.903 1.137 -23.683 1.00 89.62 94 ARG A N 1
ATOM 795 C CA . ARG A 1 94 ? 9.652 1.322 -25.123 1.00 89.62 94 ARG A CA 1
ATOM 796 C C . ARG A 1 94 ? 10.128 2.689 -25.595 1.00 89.62 94 ARG A C 1
ATOM 798 O O . ARG A 1 94 ? 10.697 2.790 -26.677 1.00 89.62 94 ARG A O 1
ATOM 805 N N . ILE A 1 95 ? 9.908 3.716 -24.775 1.00 92.38 95 ILE A N 1
ATOM 806 C CA . ILE A 1 95 ? 10.334 5.097 -25.052 1.00 92.38 95 ILE A CA 1
ATOM 807 C C . ILE A 1 95 ? 11.644 5.462 -24.342 1.00 92.38 95 ILE A C 1
ATOM 809 O O . ILE A 1 95 ? 12.225 6.499 -24.641 1.00 92.38 95 ILE A O 1
ATOM 813 N N . LYS A 1 96 ? 12.137 4.577 -23.464 1.00 91.31 96 LYS A N 1
ATOM 814 C CA . LYS A 1 96 ? 13.337 4.758 -22.637 1.00 91.31 96 LYS A CA 1
ATOM 815 C C . LYS A 1 96 ? 13.261 5.992 -21.735 1.00 91.31 96 LYS A C 1
ATOM 817 O O . LYS A 1 96 ? 14.281 6.637 -21.491 1.00 91.31 96 LYS A O 1
ATOM 822 N N . ASP A 1 97 ? 12.074 6.275 -21.214 1.00 93.25 97 ASP A N 1
ATOM 823 C CA . ASP A 1 97 ? 11.811 7.452 -20.389 1.00 93.25 97 ASP A CA 1
ATOM 824 C C . ASP A 1 97 ? 10.817 7.143 -19.261 1.00 93.25 97 ASP A C 1
ATOM 826 O O . ASP A 1 97 ? 10.121 6.122 -19.282 1.00 93.25 97 ASP A O 1
ATOM 830 N N . PHE A 1 98 ? 10.762 8.021 -18.264 1.00 87.81 98 PHE A N 1
ATOM 831 C CA . PHE A 1 98 ? 9.779 7.952 -17.190 1.00 87.81 98 PHE A CA 1
ATOM 832 C C . PHE A 1 98 ? 8.404 8.414 -17.668 1.00 87.81 98 PHE A C 1
ATOM 834 O O . PHE A 1 98 ? 8.271 9.285 -18.528 1.00 87.81 98 PHE A O 1
ATOM 841 N N . LEU A 1 99 ? 7.359 7.840 -17.077 1.00 83.12 99 LEU A N 1
ATOM 842 C CA . LEU A 1 99 ? 6.000 8.285 -17.338 1.00 83.12 99 LEU A CA 1
ATOM 843 C C . LEU A 1 99 ? 5.796 9.699 -16.769 1.00 83.12 99 LEU A C 1
ATOM 845 O O . LEU A 1 99 ? 5.913 9.921 -15.564 1.00 83.12 99 LEU A O 1
ATOM 849 N N . LEU A 1 100 ? 5.483 10.646 -17.653 1.00 71.94 100 LEU A N 1
ATOM 850 C CA . LEU A 1 100 ? 5.101 12.015 -17.314 1.00 71.94 100 LEU A CA 1
ATOM 851 C C . LEU A 1 100 ? 3.570 12.108 -17.339 1.00 71.94 100 LEU A C 1
ATOM 853 O O . LEU A 1 100 ? 2.943 11.718 -18.328 1.00 71.94 100 LEU A O 1
ATOM 857 N N . PHE A 1 101 ? 2.975 12.603 -16.256 1.00 65.88 101 PHE A N 1
ATOM 858 C CA . PHE A 1 101 ? 1.528 12.776 -16.106 1.00 65.88 101 PHE A CA 1
ATOM 859 C C . PHE A 1 101 ? 1.197 14.187 -15.651 1.00 65.88 101 PHE A C 1
ATOM 861 O O . PHE A 1 101 ? 1.927 14.692 -14.768 1.00 65.88 101 PHE A O 1
#

Secondary structure (DSSP, 8-state):
-HHHHHHHHGGGTGGGGGTS---HHHHHHHHTT-HHHHHHHHHHHHHHHHT--------B-TT-TTS-BTTB----HHHHHTT--BGGGGEETTTTEEPP-

Sequence (101 aa):
MEIFYQKILKKYGDSLLFECNISNTILHEIANENIFLSDVLSAWSDVTHNLETQTSRKTILWNNKDITSNNKTFFYKDWFERSIKYVDQLYDYRIKDFLLF

Radius of gyration: 14.72 Å; chains: 1; bounding box: 34×29×42 Å